Protein AF-A0A932ZJX4-F1 (afdb_monomer)

Mean predicted aligned error: 4.44 Å

Structure (mmCIF, N/CA/C/O backbone):
data_AF-A0A932ZJX4-F1
#
_entry.id   AF-A0A932ZJX4-F1
#
loop_
_atom_site.group_PDB
_atom_site.id
_atom_site.type_symbol
_atom_site.label_atom_id
_atom_site.label_alt_id
_atom_site.label_comp_id
_atom_site.label_asym_id
_atom_site.label_entity_id
_atom_site.label_seq_id
_atom_site.pdbx_PDB_ins_code
_atom_site.Cartn_x
_atom_site.Cartn_y
_atom_site.Cartn_z
_atom_site.occupancy
_atom_site.B_iso_or_equiv
_atom_site.auth_seq_id
_atom_site.auth_comp_id
_atom_site.auth_asym_id
_atom_site.auth_atom_id
_atom_site.pdbx_PDB_model_num
ATOM 1 N N . ASN A 1 1 ? -1.017 13.002 -3.032 1.00 67.38 1 ASN A N 1
ATOM 2 C CA . ASN A 1 1 ? -0.059 13.567 -2.060 1.00 67.38 1 ASN A CA 1
ATOM 3 C C . ASN A 1 1 ? -0.159 12.765 -0.762 1.00 67.38 1 ASN A C 1
ATOM 5 O O . ASN A 1 1 ? -1.260 12.612 -0.250 1.00 67.38 1 ASN A O 1
ATOM 9 N N . HIS A 1 2 ? 0.947 12.217 -0.251 1.00 80.69 2 HIS A N 1
ATOM 10 C CA . HIS A 1 2 ? 0.950 11.379 0.954 1.00 80.69 2 HIS A CA 1
ATOM 11 C C . HIS A 1 2 ? 0.691 12.164 2.259 1.00 80.69 2 HIS A C 1
ATOM 13 O O . HIS A 1 2 ? 0.379 11.579 3.298 1.00 80.69 2 HIS A O 1
ATOM 19 N N . PHE A 1 3 ? 0.741 13.499 2.221 1.00 88.12 3 PHE A N 1
ATOM 20 C CA . PHE A 1 3 ? 0.397 14.342 3.369 1.00 88.12 3 PHE A CA 1
ATOM 21 C C . PHE A 1 3 ? -1.111 14.412 3.655 1.00 88.12 3 PHE A C 1
ATOM 23 O O . PHE A 1 3 ? -1.486 14.701 4.786 1.00 88.12 3 PHE A O 1
ATOM 30 N N . SER A 1 4 ? -1.980 14.100 2.687 1.00 91.62 4 SER A N 1
ATOM 31 C CA . SER A 1 4 ? -3.429 14.357 2.773 1.00 91.62 4 SER A CA 1
ATOM 32 C C . SER A 1 4 ? -4.289 13.113 3.033 1.00 91.62 4 SER A C 1
ATOM 34 O O . SER A 1 4 ? -5.476 13.115 2.711 1.00 91.62 4 SER A O 1
ATOM 36 N N . VAL A 1 5 ? -3.712 12.029 3.561 1.00 94.56 5 VAL A N 1
ATOM 37 C CA . VAL A 1 5 ? -4.400 10.731 3.706 1.00 94.56 5 VAL A CA 1
ATOM 38 C C . VAL A 1 5 ? -5.622 10.826 4.630 1.00 94.56 5 VAL A C 1
ATOM 40 O O . VAL A 1 5 ? -6.709 10.397 4.251 1.00 94.56 5 VAL A O 1
ATOM 43 N N . GLU A 1 6 ? -5.485 11.443 5.802 1.00 96.19 6 GLU A N 1
ATOM 44 C CA . GLU A 1 6 ? -6.565 11.648 6.774 1.00 96.19 6 GLU A CA 1
ATOM 45 C C . GLU A 1 6 ? -7.614 12.621 6.242 1.00 96.19 6 GLU A C 1
ATOM 47 O O . GLU A 1 6 ? -8.805 12.380 6.422 1.00 96.19 6 GLU A O 1
ATOM 52 N N . THR A 1 7 ? -7.191 13.691 5.558 1.00 96.44 7 THR A N 1
ATOM 53 C CA . THR A 1 7 ? -8.110 14.646 4.921 1.00 96.44 7 THR A CA 1
ATOM 54 C C . THR A 1 7 ? -8.975 13.937 3.887 1.00 96.44 7 THR A C 1
ATOM 56 O O . THR A 1 7 ? -10.197 13.997 3.981 1.00 96.44 7 THR A O 1
ATOM 59 N N . CYS A 1 8 ? -8.352 13.186 2.972 1.00 95.12 8 CYS A N 1
ATOM 60 C CA . CYS A 1 8 ? -9.048 12.383 1.968 1.00 95.12 8 CYS A CA 1
ATOM 61 C C . CYS A 1 8 ? -10.015 11.393 2.634 1.00 95.12 8 CYS A C 1
ATOM 63 O O . CYS A 1 8 ? -11.194 11.338 2.292 1.00 95.12 8 CYS A O 1
ATOM 65 N N . PHE A 1 9 ? -9.555 10.662 3.650 1.00 96.25 9 PHE A N 1
ATOM 66 C CA . PHE A 1 9 ? -10.407 9.737 4.387 1.00 96.25 9 PHE A CA 1
ATOM 67 C C . PHE A 1 9 ? -11.626 10.431 5.020 1.00 96.25 9 PHE A C 1
ATOM 69 O O . PHE A 1 9 ? -12.752 9.952 4.883 1.00 96.25 9 PHE A O 1
ATOM 76 N N . HIS A 1 10 ? -11.427 11.551 5.719 1.00 96.31 10 HIS A N 1
ATOM 77 C CA . HIS A 1 10 ? -12.505 12.257 6.409 1.00 96.31 10 HIS A CA 1
ATOM 78 C C . HIS A 1 10 ? -13.492 12.936 5.461 1.00 96.31 10 HIS A C 1
ATOM 80 O O . HIS A 1 10 ? -14.689 12.939 5.747 1.00 96.31 10 HIS A O 1
ATOM 86 N N . GLU A 1 11 ? -13.012 13.449 4.334 1.00 95.94 11 GLU A N 1
ATOM 87 C CA . GLU A 1 11 ? -13.855 14.000 3.281 1.00 95.94 11 GLU A CA 1
ATOM 88 C C . GLU A 1 11 ? -14.728 12.899 2.669 1.00 95.94 11 GLU A C 1
ATOM 90 O O . GLU A 1 11 ? -15.957 12.948 2.759 1.00 95.94 11 GLU A O 1
ATOM 95 N N . TRP A 1 12 ? -14.115 11.832 2.153 1.00 95.88 12 TRP A N 1
ATOM 96 C CA . TRP A 1 12 ? -14.849 10.781 1.450 1.00 95.88 12 TRP A CA 1
ATOM 97 C C . TRP A 1 12 ? -15.739 9.942 2.371 1.00 95.88 12 TRP A C 1
ATOM 99 O O . TRP A 1 12 ? -16.822 9.541 1.949 1.00 95.88 12 TRP A O 1
ATOM 109 N N . ARG A 1 13 ? -15.370 9.714 3.644 1.00 95.31 13 ARG A N 1
ATOM 110 C CA . ARG A 1 13 ? -16.241 8.967 4.578 1.00 95.31 13 ARG A CA 1
ATOM 111 C C . ARG A 1 13 ? -17.547 9.705 4.881 1.00 95.31 13 ARG A C 1
ATOM 113 O O . ARG A 1 13 ? -18.483 9.083 5.373 1.00 95.31 13 ARG A O 1
ATOM 120 N N . SER A 1 14 ? -17.574 11.030 4.703 1.00 95.06 14 SER A N 1
ATOM 121 C CA . SER A 1 14 ? -18.770 11.844 4.949 1.00 95.06 14 SER A CA 1
ATOM 122 C C . SER A 1 14 ? -19.809 11.689 3.835 1.00 95.06 14 SER A C 1
ATOM 124 O O . SER A 1 14 ? -20.985 11.988 4.037 1.00 95.06 14 SER A O 1
ATOM 126 N N . HIS A 1 15 ? -19.394 11.164 2.679 1.00 96.56 15 HIS A N 1
ATOM 127 C CA . HIS A 1 15 ? -20.265 10.954 1.539 1.00 96.56 15 HIS A CA 1
ATOM 128 C C . HIS A 1 15 ? -21.137 9.694 1.738 1.00 96.56 15 HIS A C 1
ATOM 130 O O . HIS A 1 15 ? -20.602 8.603 1.957 1.00 96.56 15 HIS A O 1
ATOM 136 N N . PRO A 1 16 ? -22.476 9.772 1.587 1.00 95.19 16 PRO A N 1
ATOM 137 C CA . PRO A 1 16 ? -23.405 8.689 1.965 1.00 95.19 16 PRO A CA 1
ATOM 138 C C . PRO A 1 16 ? -23.203 7.369 1.193 1.00 95.19 16 PRO A C 1
ATOM 140 O O . PRO A 1 16 ? -23.575 6.280 1.657 1.00 95.19 16 PRO A O 1
ATOM 143 N N . ASN A 1 17 ? -22.587 7.458 0.012 1.00 96.25 17 ASN A N 1
ATOM 144 C CA . ASN A 1 17 ? -22.356 6.324 -0.884 1.00 96.25 17 ASN A CA 1
ATOM 145 C C . ASN A 1 17 ? -20.997 5.634 -0.690 1.00 96.25 17 ASN A C 1
ATOM 147 O O . ASN A 1 17 ? -20.787 4.563 -1.253 1.00 96.25 17 ASN A O 1
ATOM 151 N N . VAL A 1 18 ? -20.091 6.188 0.121 1.00 95.69 18 VAL A N 1
ATOM 152 C CA . VAL A 1 18 ? -18.799 5.549 0.407 1.00 95.69 18 VAL A CA 1
ATOM 153 C C . VAL A 1 18 ? -18.974 4.567 1.561 1.00 95.69 18 VAL A C 1
ATOM 155 O O . VAL A 1 18 ? -19.328 4.951 2.673 1.00 95.69 18 VAL A O 1
ATOM 158 N N . LYS A 1 19 ? -18.762 3.274 1.292 1.00 94.25 19 LYS A N 1
ATOM 159 C CA . LYS A 1 19 ? -18.931 2.207 2.296 1.00 94.25 19 LYS A CA 1
ATOM 160 C C . LYS A 1 19 ? -17.611 1.786 2.922 1.00 94.25 19 LYS A C 1
ATOM 162 O O . LYS A 1 19 ? -17.530 1.635 4.137 1.00 94.25 19 LYS A O 1
ATOM 167 N N . THR A 1 20 ? -16.591 1.600 2.095 1.00 95.62 20 THR A N 1
ATOM 168 C CA . THR A 1 20 ? -15.267 1.155 2.518 1.00 95.62 20 THR A CA 1
ATOM 169 C C . THR A 1 20 ? -14.185 1.766 1.636 1.00 95.62 20 THR A C 1
ATOM 171 O O . THR A 1 20 ? -14.438 2.196 0.513 1.00 95.62 20 THR A O 1
ATOM 174 N N . PHE A 1 21 ? -12.967 1.776 2.161 1.00 95.00 21 PHE A N 1
ATOM 175 C CA . PHE A 1 21 ? -11.747 2.203 1.508 1.00 95.00 21 PHE A CA 1
ATOM 176 C C . PHE A 1 21 ? -10.841 0.993 1.300 1.00 95.00 21 PHE A C 1
ATOM 178 O O . PHE A 1 21 ? -10.672 0.150 2.189 1.00 95.00 21 PHE A O 1
ATOM 185 N N . CYS A 1 22 ? -10.236 0.935 0.123 1.00 92.94 22 CYS A N 1
ATOM 186 C CA . CYS A 1 22 ? -9.072 0.114 -0.159 1.00 92.94 22 CYS A CA 1
ATOM 187 C C . CYS A 1 22 ? -7.921 1.067 -0.479 1.00 92.94 22 CYS A C 1
ATOM 189 O O . CYS A 1 22 ? -8.154 2.125 -1.065 1.00 92.94 22 CYS A O 1
ATOM 191 N N . VAL A 1 23 ? -6.711 0.731 -0.041 1.00 93.19 23 VAL A N 1
ATOM 192 C CA . VAL A 1 23 ? -5.551 1.611 -0.181 1.00 93.19 23 VAL A CA 1
ATOM 193 C C . VAL A 1 23 ? -4.424 0.839 -0.836 1.00 93.19 23 VAL A C 1
ATOM 195 O O . VAL A 1 23 ? -4.073 -0.249 -0.384 1.00 93.19 23 VAL A O 1
ATOM 198 N N . ASP A 1 24 ? -3.864 1.453 -1.868 1.00 94.62 24 ASP A N 1
ATOM 199 C CA . ASP A 1 24 ? -2.689 1.012 -2.601 1.00 94.62 24 ASP A CA 1
ATOM 200 C C . ASP A 1 24 ? -1.649 2.133 -2.589 1.00 94.62 24 ASP A C 1
ATOM 202 O O . ASP A 1 24 ? -1.990 3.319 -2.550 1.00 94.62 24 ASP A O 1
ATOM 206 N N . PHE A 1 25 ? -0.378 1.757 -2.671 1.00 95.75 25 PHE A N 1
ATOM 207 C CA . PHE A 1 25 ? 0.695 2.681 -3.015 1.00 95.75 25 PHE A CA 1
ATOM 208 C C . PHE A 1 25 ? 1.058 2.527 -4.486 1.00 95.75 25 PHE A C 1
ATOM 210 O O . PHE A 1 25 ? 0.894 1.460 -5.089 1.00 95.75 25 PHE A O 1
ATOM 217 N N . TYR A 1 26 ? 1.609 3.592 -5.057 1.00 95.31 26 TYR A N 1
ATOM 218 C CA . TYR A 1 26 ? 2.194 3.517 -6.383 1.00 95.31 26 TYR A CA 1
ATOM 219 C C . TYR A 1 26 ? 3.313 2.466 -6.406 1.00 95.31 26 TYR A C 1
ATOM 221 O O . TYR A 1 26 ? 4.131 2.392 -5.489 1.00 95.31 26 TYR A O 1
ATOM 229 N N . THR A 1 27 ? 3.316 1.619 -7.436 1.00 95.88 27 THR A N 1
ATOM 230 C CA . THR A 1 27 ? 4.389 0.645 -7.663 1.00 95.88 27 THR A CA 1
ATOM 231 C C . THR A 1 27 ? 5.263 1.165 -8.795 1.00 95.88 27 THR A C 1
ATOM 233 O O . THR A 1 27 ? 4.740 1.313 -9.901 1.00 95.88 27 THR A O 1
ATOM 236 N N . PRO A 1 28 ? 6.565 1.390 -8.563 1.00 95.38 28 PRO A N 1
ATOM 237 C CA . PRO A 1 28 ? 7.466 1.858 -9.606 1.00 95.38 28 PRO A CA 1
ATOM 238 C C . PRO A 1 28 ? 7.493 0.887 -10.785 1.00 95.38 28 PRO A C 1
ATOM 240 O O . PRO A 1 28 ? 7.563 -0.334 -10.598 1.00 95.38 28 PRO A O 1
ATOM 243 N N . ILE A 1 29 ? 7.463 1.431 -11.999 1.00 94.38 29 ILE A N 1
ATOM 244 C CA . ILE A 1 29 ? 7.619 0.670 -13.238 1.00 94.38 29 ILE A CA 1
ATOM 245 C C . ILE A 1 29 ? 8.967 1.056 -13.848 1.00 94.38 29 ILE A C 1
ATOM 247 O O . ILE A 1 29 ? 9.182 2.227 -14.127 1.00 94.38 29 ILE A O 1
ATOM 251 N N . GLU A 1 30 ? 9.864 0.091 -14.082 1.00 90.75 30 GLU A N 1
ATOM 252 C CA . GLU A 1 30 ? 11.258 0.319 -14.526 1.00 90.75 30 GLU A CA 1
ATOM 253 C C . GLU A 1 30 ? 11.402 1.271 -15.724 1.00 90.75 30 GLU A C 1
ATOM 255 O O . GLU A 1 30 ? 12.415 1.946 -15.867 1.00 90.75 30 GLU A O 1
ATOM 260 N N . THR A 1 31 ? 10.414 1.289 -16.616 1.00 89.50 31 THR A N 1
ATOM 261 C CA . THR A 1 31 ? 10.433 2.072 -17.857 1.00 89.50 31 THR A CA 1
ATOM 262 C C . THR A 1 31 ? 9.832 3.468 -17.712 1.00 89.50 31 THR A C 1
ATOM 264 O O . THR A 1 31 ? 9.812 4.211 -18.689 1.00 89.50 31 THR A O 1
ATOM 267 N N . LEU A 1 32 ? 9.288 3.808 -16.543 1.00 91.25 32 LEU A N 1
ATOM 268 C CA . LEU A 1 32 ? 8.673 5.100 -16.266 1.00 91.25 32 LEU A CA 1
ATOM 269 C C . LEU A 1 32 ? 9.568 5.896 -15.316 1.00 91.25 32 LEU A C 1
ATOM 271 O O . LEU A 1 32 ? 10.093 5.368 -14.338 1.00 91.25 32 LEU A O 1
ATOM 275 N N . SER A 1 33 ? 9.736 7.178 -15.624 1.00 87.31 33 SER A N 1
ATOM 276 C CA . SER A 1 33 ? 10.354 8.146 -14.726 1.00 87.31 33 SER A CA 1
ATOM 277 C C . SER A 1 33 ? 9.252 9.071 -14.227 1.00 87.31 33 SER A C 1
ATOM 279 O O . SER A 1 33 ? 8.670 9.819 -15.011 1.00 87.31 33 SER A O 1
ATOM 281 N N . ASP A 1 34 ? 8.933 8.960 -12.941 1.00 85.62 34 ASP A N 1
ATOM 282 C CA . ASP A 1 34 ? 7.913 9.749 -12.256 1.00 85.62 34 ASP A CA 1
ATOM 283 C C . ASP A 1 34 ? 8.339 10.042 -10.809 1.00 85.62 34 ASP A C 1
ATOM 285 O O . ASP A 1 34 ? 9.243 9.404 -10.265 1.00 85.62 34 ASP A O 1
ATOM 289 N N . ASP A 1 35 ? 7.685 11.025 -10.196 1.00 88.50 35 ASP A N 1
ATOM 290 C CA . ASP A 1 35 ? 7.879 11.462 -8.811 1.00 88.50 35 ASP A CA 1
ATOM 291 C C . ASP A 1 35 ? 6.764 10.952 -7.874 1.00 88.50 35 ASP A C 1
ATOM 293 O O . ASP A 1 35 ? 6.583 11.452 -6.763 1.00 88.50 35 ASP A O 1
ATOM 297 N N . LEU A 1 36 ? 6.008 9.934 -8.305 1.00 90.50 36 LEU A N 1
ATOM 298 C CA . LEU A 1 36 ? 4.874 9.380 -7.554 1.00 90.50 36 LEU A CA 1
ATOM 299 C C . LEU A 1 36 ? 5.304 8.314 -6.542 1.00 90.50 36 LEU A C 1
ATOM 301 O O . LEU A 1 36 ? 4.534 7.927 -5.657 1.00 90.50 36 LEU A O 1
ATOM 305 N N . THR A 1 37 ? 6.526 7.810 -6.697 1.00 91.12 37 THR A N 1
ATOM 306 C CA . THR A 1 37 ? 7.098 6.770 -5.849 1.00 91.12 37 THR A CA 1
ATOM 307 C C . THR A 1 37 ? 7.526 7.346 -4.506 1.00 91.12 37 THR A C 1
ATOM 309 O O . THR A 1 37 ? 8.471 8.124 -4.433 1.00 91.12 37 THR A O 1
ATOM 312 N N . LEU A 1 38 ? 6.880 6.890 -3.435 1.00 94.31 38 LEU A N 1
ATOM 313 C CA . LEU A 1 38 ? 7.334 7.165 -2.074 1.00 94.31 38 LEU A CA 1
ATOM 314 C C . LEU A 1 38 ? 8.614 6.389 -1.754 1.00 94.31 38 LEU A C 1
ATOM 316 O O . LEU A 1 38 ? 8.807 5.259 -2.225 1.00 94.31 38 LEU A O 1
ATOM 320 N N . THR A 1 39 ? 9.448 6.954 -0.884 1.00 94.88 39 THR A N 1
ATOM 321 C CA . THR A 1 39 ? 10.486 6.175 -0.200 1.00 94.88 39 THR A CA 1
ATOM 322 C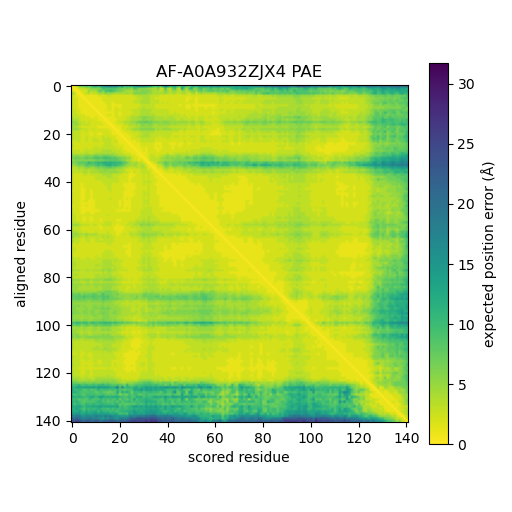 C . THR A 1 39 ? 9.847 5.119 0.708 1.00 94.88 39 THR A C 1
ATOM 324 O O . THR A 1 39 ? 8.648 5.161 1.014 1.00 94.88 39 THR A O 1
ATOM 327 N N . MET A 1 40 ? 10.633 4.133 1.146 1.00 95.25 40 MET A N 1
ATOM 328 C CA . MET A 1 40 ? 10.110 3.113 2.061 1.00 95.25 40 MET A CA 1
ATOM 329 C C . MET A 1 40 ? 9.730 3.723 3.410 1.00 95.25 40 MET A C 1
ATOM 331 O O . MET A 1 40 ? 8.712 3.350 3.985 1.00 95.25 40 MET A O 1
ATOM 335 N N . GLU A 1 41 ? 10.503 4.702 3.866 1.00 96.81 41 GLU A N 1
ATOM 336 C CA . GLU A 1 41 ? 10.285 5.441 5.103 1.00 96.81 41 GLU A CA 1
ATOM 337 C C . GLU A 1 41 ? 8.997 6.274 5.031 1.00 96.81 41 GLU A C 1
ATOM 339 O O . GLU A 1 41 ? 8.186 6.252 5.957 1.00 96.81 41 GLU A O 1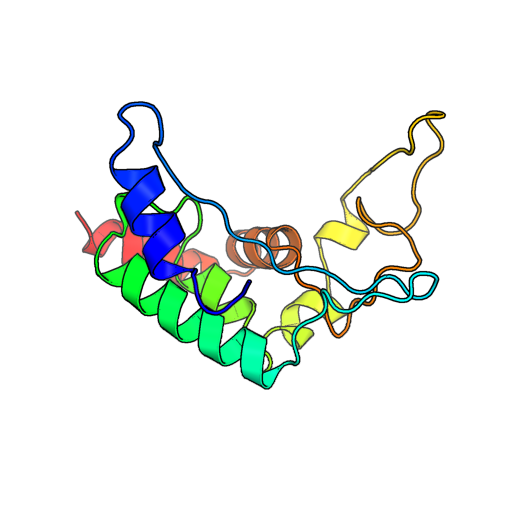
ATOM 344 N N . GLU A 1 42 ? 8.761 6.961 3.909 1.00 97.06 42 GLU A N 1
ATOM 345 C CA . GLU A 1 42 ? 7.516 7.700 3.666 1.00 97.06 42 GLU A CA 1
ATOM 346 C C . GLU A 1 42 ? 6.309 6.761 3.609 1.00 97.06 42 GLU A C 1
ATOM 348 O O . GLU A 1 42 ? 5.263 7.044 4.202 1.00 97.06 42 GLU A O 1
ATOM 353 N N . ARG A 1 43 ? 6.449 5.618 2.927 1.00 96.75 43 ARG A N 1
ATOM 354 C CA . ARG A 1 43 ? 5.398 4.599 2.856 1.00 96.75 43 ARG A CA 1
ATOM 355 C C . ARG A 1 43 ? 5.054 4.056 4.242 1.00 96.75 43 ARG A C 1
ATOM 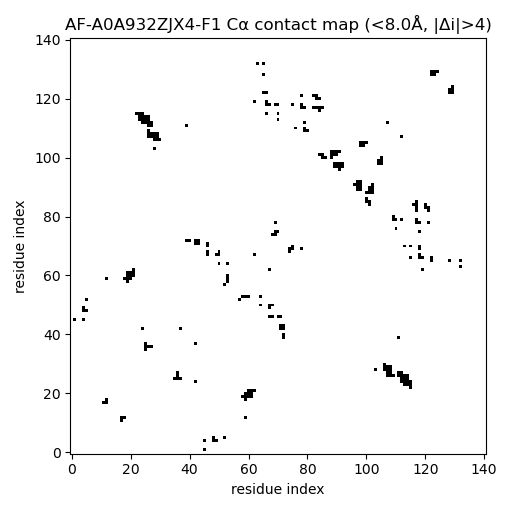357 O O . ARG A 1 43 ? 3.872 3.952 4.567 1.00 96.75 43 ARG A O 1
ATOM 364 N N . ASP A 1 44 ? 6.057 3.743 5.056 1.00 97.94 44 ASP A N 1
ATOM 365 C CA . ASP A 1 44 ? 5.858 3.255 6.421 1.00 97.94 44 ASP A CA 1
ATOM 366 C C . ASP A 1 44 ? 5.193 4.324 7.302 1.00 97.94 44 ASP A C 1
ATOM 368 O O . ASP A 1 44 ? 4.230 4.027 8.009 1.00 97.94 44 ASP A O 1
ATOM 372 N N . ALA A 1 45 ? 5.596 5.594 7.184 1.00 97.69 45 ALA A N 1
ATOM 373 C CA . ALA A 1 45 ? 4.942 6.697 7.890 1.00 97.69 45 ALA A CA 1
ATOM 374 C C . ALA A 1 45 ? 3.454 6.847 7.508 1.00 97.69 45 ALA A C 1
ATOM 376 O O . ALA A 1 45 ? 2.606 7.123 8.364 1.00 97.69 45 ALA A O 1
ATOM 377 N N . VAL A 1 46 ? 3.107 6.636 6.233 1.00 97.62 46 VAL A N 1
ATOM 378 C CA . VAL A 1 46 ? 1.707 6.601 5.784 1.00 97.62 46 VAL A CA 1
ATOM 379 C C . VAL A 1 46 ? 0.976 5.377 6.332 1.00 97.62 46 VAL A C 1
ATOM 381 O O . VAL A 1 46 ? -0.165 5.508 6.777 1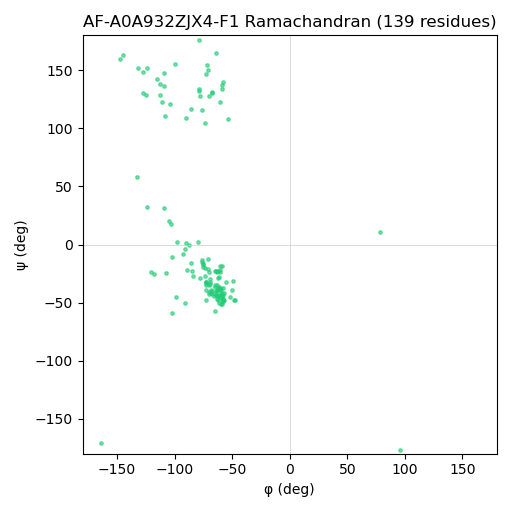.00 97.62 46 VAL A O 1
ATOM 384 N N . LEU A 1 47 ? 1.608 4.201 6.336 1.00 97.56 47 LEU A N 1
ATOM 385 C CA . LEU A 1 47 ? 1.021 2.983 6.899 1.00 97.56 47 LEU A CA 1
ATOM 386 C C . LEU A 1 47 ? 0.668 3.153 8.377 1.00 97.56 47 LEU A C 1
ATOM 388 O O . LEU A 1 47 ? -0.433 2.775 8.771 1.00 97.56 47 LEU A O 1
ATOM 392 N N . GLU A 1 48 ? 1.522 3.795 9.172 1.00 97.88 48 GLU A N 1
ATOM 393 C CA . GLU A 1 48 ? 1.224 4.081 10.580 1.00 97.88 48 GLU A CA 1
ATOM 394 C C . GLU A 1 48 ? -0.010 4.980 10.750 1.00 97.88 48 GLU A C 1
ATOM 396 O O . GLU A 1 48 ? -0.848 4.759 11.630 1.00 97.88 48 GLU A O 1
ATOM 401 N N . ARG A 1 49 ? -0.183 5.973 9.872 1.00 97.75 49 ARG A N 1
ATOM 402 C CA . ARG A 1 49 ? -1.380 6.834 9.857 1.00 97.75 49 ARG A CA 1
ATOM 403 C C . ARG A 1 49 ? -2.628 6.049 9.443 1.00 97.75 49 ARG A C 1
ATOM 405 O O . ARG A 1 49 ? -3.670 6.160 10.090 1.00 97.75 49 ARG A O 1
ATOM 412 N N . LEU A 1 50 ? -2.520 5.193 8.425 1.00 97.19 50 LEU A N 1
ATOM 413 C CA . LEU A 1 50 ? -3.603 4.310 7.978 1.00 97.19 50 LEU A CA 1
ATOM 414 C C . LEU A 1 50 ? -4.008 3.293 9.052 1.00 97.19 50 LEU A C 1
ATOM 416 O O . LEU A 1 50 ? -5.198 3.041 9.227 1.00 97.19 50 LEU A O 1
ATOM 420 N N . LEU A 1 51 ? -3.048 2.736 9.794 1.00 97.25 51 LEU A N 1
ATOM 421 C CA . LEU A 1 51 ? -3.306 1.824 10.909 1.00 97.25 51 LEU A CA 1
ATOM 422 C C . LEU A 1 51 ? -4.087 2.528 12.026 1.00 97.25 51 LEU A C 1
ATOM 424 O O . LEU A 1 51 ? -5.091 1.989 12.489 1.00 97.25 51 LEU A O 1
ATOM 428 N N . LYS A 1 52 ? -3.713 3.764 12.383 1.00 97.50 52 LYS A N 1
ATOM 429 C CA . LYS A 1 52 ? -4.477 4.582 13.345 1.00 97.50 52 LYS A CA 1
ATOM 430 C C . LYS A 1 52 ? -5.908 4.848 12.867 1.00 97.50 52 LYS A C 1
ATOM 432 O O . LYS A 1 52 ? -6.851 4.713 13.646 1.00 97.50 52 LYS A O 1
ATOM 437 N N . LEU A 1 53 ? -6.095 5.176 11.584 1.00 97.06 53 LEU A N 1
ATOM 438 C CA . LEU A 1 53 ? -7.432 5.339 11.001 1.00 97.06 53 LEU A CA 1
ATOM 439 C C . LEU A 1 53 ? -8.230 4.028 11.011 1.00 97.06 53 LEU A C 1
ATOM 441 O O . LEU A 1 53 ? -9.423 4.047 11.308 1.00 97.06 53 LEU A O 1
ATOM 445 N N . LYS A 1 54 ? -7.591 2.891 10.717 1.00 95.81 54 LYS A N 1
ATOM 446 C CA . LYS A 1 54 ? -8.219 1.564 10.764 1.00 95.81 54 LYS A CA 1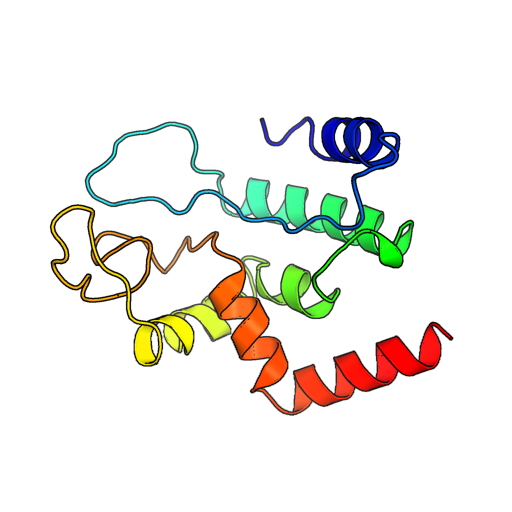
ATOM 447 C C . LYS A 1 54 ? -8.686 1.211 12.172 1.00 95.81 54 LYS A C 1
ATOM 449 O O . LYS A 1 54 ? -9.750 0.609 12.302 1.00 95.81 54 LYS A O 1
ATOM 454 N N . ASP A 1 55 ? -7.919 1.567 13.195 1.00 95.12 55 ASP A N 1
ATOM 455 C CA . ASP A 1 55 ? -8.282 1.311 14.590 1.00 95.12 55 ASP A CA 1
ATOM 456 C C . ASP A 1 55 ? -9.455 2.188 15.035 1.00 95.12 55 ASP A C 1
ATOM 458 O O . ASP A 1 55 ? -10.393 1.693 15.657 1.00 95.12 55 ASP A O 1
ATOM 462 N N . ALA A 1 56 ? -9.451 3.469 14.656 1.00 95.94 56 ALA A N 1
ATOM 463 C CA . ALA A 1 56 ? -10.531 4.399 14.983 1.00 95.94 56 ALA A CA 1
ATOM 464 C C . ALA A 1 56 ? -11.822 4.134 14.180 1.00 95.94 56 ALA A C 1
ATOM 466 O O . ALA A 1 56 ? -12.928 4.338 14.681 1.00 95.94 56 ALA A O 1
ATOM 467 N N . TYR A 1 57 ? -11.698 3.669 12.932 1.00 95.31 57 TYR A N 1
ATOM 468 C CA . TYR A 1 57 ? -12.810 3.513 11.989 1.00 95.31 57 TYR A CA 1
ATOM 469 C C . TYR A 1 57 ? -12.803 2.141 11.292 1.00 95.31 57 TYR A C 1
ATOM 471 O O . TYR A 1 57 ? -12.797 2.055 10.059 1.00 95.31 57 TYR A O 1
ATOM 479 N N . PRO A 1 58 ? -12.862 1.026 12.041 1.00 93.06 58 PRO A N 1
ATOM 480 C CA . PRO A 1 58 ? -12.557 -0.299 11.509 1.00 93.06 58 PRO A CA 1
ATOM 481 C C . PRO A 1 58 ? -13.486 -0.768 10.394 1.00 93.06 58 PRO A C 1
ATOM 483 O O . PRO A 1 58 ? -13.030 -1.527 9.539 1.00 93.06 58 PRO A O 1
ATOM 486 N N . ARG A 1 59 ? -14.746 -0.317 10.383 1.00 91.75 59 ARG A N 1
ATOM 487 C CA . ARG A 1 59 ? -15.751 -0.683 9.370 1.00 91.75 59 ARG A CA 1
ATOM 488 C C . ARG A 1 59 ? -15.558 0.014 8.024 1.00 91.75 59 ARG A C 1
ATOM 490 O O . ARG A 1 59 ? -16.125 -0.444 7.042 1.00 91.75 59 ARG A O 1
ATOM 497 N N . TYR A 1 60 ? -14.773 1.090 7.975 1.00 95.38 60 TYR A N 1
ATOM 498 C CA . TYR A 1 60 ? -14.538 1.843 6.745 1.00 95.38 60 TYR A CA 1
ATOM 499 C C . TYR A 1 60 ? -13.369 1.300 5.925 1.00 95.38 60 TYR A C 1
ATOM 501 O O . TYR A 1 60 ? -13.106 1.824 4.859 1.00 95.38 60 TYR A O 1
ATOM 509 N N . PHE A 1 61 ? -12.672 0.252 6.348 1.00 95.31 61 PHE A N 1
ATOM 510 C CA . PHE A 1 61 ? -11.579 -0.327 5.565 1.00 95.31 61 PHE A CA 1
ATOM 511 C C . PHE A 1 61 ? -11.969 -1.716 5.077 1.00 95.31 61 PHE A C 1
ATOM 513 O O . PHE A 1 61 ? -12.377 -2.563 5.869 1.00 95.31 61 PHE A O 1
ATOM 520 N N . ALA A 1 62 ? -11.816 -1.951 3.774 1.00 93.62 62 ALA A N 1
ATOM 521 C CA . ALA A 1 62 ? -12.128 -3.232 3.143 1.00 93.62 62 ALA A CA 1
ATOM 522 C C . ALA A 1 62 ? -11.131 -4.342 3.522 1.00 93.62 62 ALA A C 1
ATOM 524 O O . ALA A 1 62 ? -11.442 -5.526 3.405 1.00 93.62 62 ALA A O 1
ATOM 525 N N . ILE A 1 63 ? -9.933 -3.959 3.969 1.00 92.44 63 ILE A N 1
ATOM 526 C CA . ILE A 1 63 ? -8.844 -4.868 4.320 1.00 92.44 63 ILE A CA 1
ATOM 527 C C . ILE A 1 63 ? -8.617 -4.912 5.831 1.00 92.44 63 ILE A C 1
ATOM 529 O O . ILE A 1 63 ? -8.801 -3.927 6.552 1.00 92.44 63 ILE A O 1
ATOM 533 N N . ASP A 1 64 ? -8.193 -6.079 6.310 1.00 91.44 64 ASP A N 1
ATOM 534 C CA . ASP A 1 64 ? -7.858 -6.288 7.713 1.00 91.44 64 ASP A CA 1
ATOM 535 C C . ASP A 1 64 ? -6.550 -5.572 8.087 1.00 91.44 64 ASP A C 1
ATOM 537 O O . ASP A 1 64 ? -5.663 -5.375 7.253 1.00 91.44 64 ASP A O 1
ATOM 541 N N . ARG A 1 65 ? -6.398 -5.239 9.377 1.00 93.94 65 ARG A N 1
ATOM 542 C CA . ARG A 1 65 ? -5.184 -4.606 9.928 1.00 93.94 65 ARG A CA 1
ATOM 543 C C . ARG A 1 65 ? -3.913 -5.358 9.524 1.00 93.94 65 ARG A C 1
ATOM 545 O O . ARG A 1 65 ? -2.911 -4.747 9.169 1.00 93.94 65 ARG A O 1
ATOM 552 N N . SER A 1 66 ? -3.980 -6.690 9.516 1.00 94.44 66 SER A N 1
ATOM 553 C CA . SER A 1 66 ? -2.864 -7.549 9.125 1.00 94.44 66 SER A CA 1
ATOM 554 C C . SER A 1 66 ? -2.317 -7.246 7.735 1.00 94.44 66 SER A C 1
ATOM 556 O O . SER A 1 66 ? -1.146 -7.490 7.489 1.00 94.44 66 SER A O 1
ATOM 558 N N . VAL A 1 67 ? -3.175 -6.809 6.811 1.00 96.38 67 VAL A N 1
ATOM 559 C CA . VAL A 1 67 ? -2.799 -6.562 5.419 1.00 96.38 67 VAL A CA 1
ATOM 560 C C . VAL A 1 67 ? -1.943 -5.305 5.345 1.00 96.38 67 VAL A C 1
ATOM 562 O O . VAL A 1 67 ? -0.855 -5.362 4.787 1.00 96.38 67 VAL A O 1
ATOM 565 N N . LEU A 1 68 ? -2.378 -4.222 5.999 1.00 96.56 68 LEU A N 1
ATOM 566 C CA . LEU A 1 68 ? -1.595 -2.988 6.129 1.00 96.56 68 LEU A CA 1
ATOM 567 C C . LEU A 1 68 ? -0.244 -3.256 6.808 1.00 96.56 68 LEU A C 1
ATOM 569 O O . LEU A 1 68 ? 0.796 -2.818 6.334 1.00 96.56 68 LEU A O 1
ATOM 573 N N . GLU A 1 69 ? -0.240 -4.060 7.871 1.00 96.75 69 GLU A N 1
ATOM 574 C CA . GLU A 1 69 ? 0.993 -4.466 8.548 1.00 96.75 69 GLU A CA 1
ATOM 575 C C . GLU A 1 69 ? 1.953 -5.260 7.651 1.00 96.75 69 GLU A C 1
ATOM 577 O O . GLU A 1 69 ? 3.166 -5.134 7.791 1.00 96.75 69 GLU A O 1
ATOM 582 N N . LEU A 1 70 ? 1.438 -6.109 6.757 1.00 97.00 70 LEU A N 1
ATOM 583 C CA . LEU A 1 70 ? 2.268 -6.868 5.818 1.00 97.00 70 LEU A CA 1
ATOM 584 C C . LEU A 1 70 ? 2.891 -5.967 4.742 1.00 97.00 70 LEU A C 1
ATOM 586 O O . LEU A 1 70 ? 3.928 -6.331 4.196 1.00 97.00 70 LEU A O 1
ATOM 590 N N . MET A 1 71 ? 2.296 -4.806 4.456 1.00 97.12 71 MET A N 1
ATOM 591 C CA . MET A 1 71 ? 2.824 -3.830 3.496 1.00 97.12 71 MET A CA 1
ATOM 592 C C . MET A 1 71 ? 4.005 -3.016 4.046 1.00 97.12 71 MET A C 1
ATOM 594 O O . MET A 1 71 ? 4.728 -2.401 3.263 1.00 97.12 71 MET A O 1
ATOM 598 N N . HIS A 1 72 ? 4.228 -3.029 5.364 1.00 97.56 72 HIS A N 1
ATOM 599 C CA . HIS A 1 72 ? 5.351 -2.341 6.005 1.00 97.56 72 HIS A CA 1
ATOM 600 C C . HIS A 1 72 ? 6.690 -2.840 5.439 1.00 97.56 72 HIS A C 1
ATOM 602 O O . HIS A 1 72 ? 6.860 -4.043 5.214 1.00 97.56 72 HIS A O 1
ATOM 608 N N . SER A 1 73 ? 7.659 -1.945 5.218 1.00 96.88 73 SER A N 1
ATOM 609 C CA . SER A 1 73 ? 8.950 -2.256 4.574 1.00 96.88 73 SER A CA 1
ATOM 610 C C . SER A 1 73 ? 9.638 -3.493 5.172 1.00 96.88 73 SER A C 1
ATOM 612 O O . SER A 1 73 ? 9.956 -4.429 4.437 1.00 96.88 73 SER A O 1
ATOM 614 N N . SER A 1 74 ? 9.724 -3.561 6.505 1.00 96.75 74 SER A N 1
ATOM 615 C CA . SER A 1 74 ? 10.298 -4.673 7.282 1.00 96.75 74 SER A CA 1
ATOM 616 C C . SER A 1 74 ? 9.644 -6.047 7.072 1.00 96.75 74 SER A C 1
ATOM 618 O O . SER A 1 74 ? 10.251 -7.065 7.399 1.00 96.75 74 SER A O 1
ATOM 620 N N . ARG A 1 75 ? 8.418 -6.107 6.540 1.0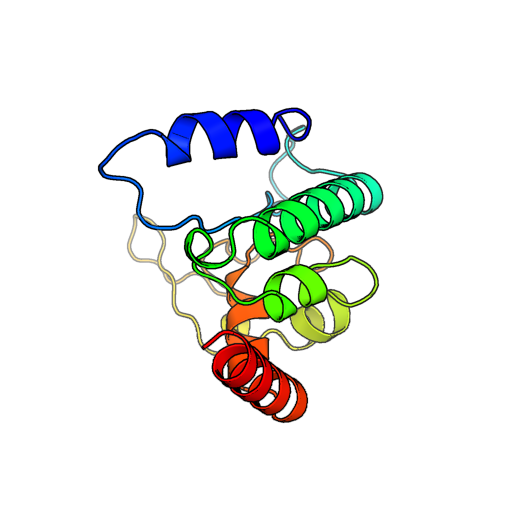0 96.06 75 ARG A N 1
ATOM 621 C CA . ARG A 1 75 ? 7.653 -7.354 6.340 1.00 96.06 75 ARG A CA 1
ATOM 622 C C . ARG A 1 75 ? 7.342 -7.630 4.875 1.00 96.06 75 ARG A C 1
ATOM 624 O O . ARG A 1 75 ? 7.178 -8.787 4.495 1.00 96.06 75 ARG A O 1
ATOM 631 N N . SER A 1 76 ? 7.293 -6.585 4.054 1.00 96.69 76 SER A N 1
ATOM 632 C CA . SER A 1 76 ? 6.753 -6.652 2.698 1.00 96.69 76 SER A CA 1
ATOM 633 C C . SER A 1 76 ? 7.456 -7.667 1.799 1.00 96.69 76 SER A C 1
ATOM 635 O O . SER A 1 76 ? 6.791 -8.396 1.061 1.00 96.69 76 SER A O 1
ATOM 637 N N . ARG A 1 77 ? 8.779 -7.808 1.937 1.00 95.75 77 ARG A N 1
ATOM 638 C CA . ARG A 1 77 ? 9.572 -8.772 1.164 1.00 95.75 77 ARG A CA 1
ATOM 639 C C . ARG A 1 77 ? 9.208 -10.231 1.421 1.00 95.75 77 ARG A C 1
ATOM 641 O O . ARG A 1 77 ? 9.170 -11.009 0.476 1.00 95.75 77 ARG A O 1
ATOM 648 N N . ALA A 1 78 ? 8.827 -10.593 2.649 1.00 94.62 78 ALA A N 1
ATOM 649 C CA . ALA A 1 78 ? 8.370 -11.954 2.952 1.00 94.62 78 ALA A CA 1
ATOM 650 C C . ALA A 1 78 ? 7.119 -12.346 2.141 1.00 94.62 78 ALA A C 1
ATOM 652 O O . ALA A 1 78 ? 6.864 -13.529 1.913 1.00 94.62 78 ALA A O 1
ATOM 653 N N . VAL A 1 79 ? 6.351 -11.350 1.686 1.00 96.44 79 VAL A N 1
ATOM 654 C CA . VAL A 1 79 ? 5.205 -11.539 0.797 1.00 96.44 79 VAL A CA 1
ATOM 655 C C . VAL A 1 79 ? 5.615 -11.442 -0.670 1.00 96.44 79 VAL A C 1
ATOM 657 O O . VAL A 1 79 ? 5.252 -12.315 -1.459 1.00 96.44 79 VAL A O 1
ATOM 660 N N . THR A 1 80 ? 6.342 -10.394 -1.065 1.00 95.88 80 THR A N 1
ATOM 661 C CA . THR A 1 80 ? 6.619 -10.120 -2.484 1.00 95.88 80 THR A CA 1
ATOM 662 C C . THR A 1 80 ? 7.622 -11.095 -3.099 1.00 95.88 80 THR A C 1
ATOM 664 O O . THR A 1 80 ? 7.424 -11.488 -4.250 1.00 95.88 80 THR A O 1
ATOM 667 N N . ASP A 1 81 ? 8.596 -11.595 -2.330 1.00 95.25 81 ASP A N 1
ATOM 668 C CA . ASP A 1 81 ? 9.540 -12.639 -2.768 1.00 95.25 81 ASP A CA 1
ATOM 669 C C . ASP A 1 81 ? 8.823 -13.972 -3.076 1.00 95.25 81 ASP A C 1
ATOM 671 O O . ASP A 1 81 ? 9.296 -14.812 -3.848 1.00 95.25 81 ASP A O 1
ATOM 675 N N . HIS A 1 82 ? 7.634 -14.172 -2.500 1.00 93.56 82 HIS A N 1
ATOM 676 C CA . HIS A 1 82 ? 6.800 -15.360 -2.681 1.00 93.56 82 HIS A CA 1
ATOM 677 C C . HIS A 1 82 ? 5.394 -15.016 -3.186 1.00 93.56 82 HIS A C 1
ATOM 679 O O . HIS A 1 82 ? 4.428 -15.721 -2.885 1.00 93.56 82 HIS A O 1
ATOM 685 N N . CYS A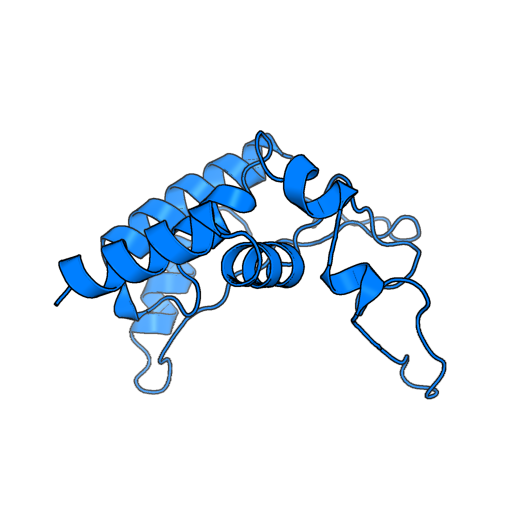 1 83 ? 5.285 -13.953 -3.990 1.00 94.31 83 CYS A N 1
ATOM 686 C CA . CYS A 1 83 ? 4.016 -13.363 -4.403 1.00 94.31 83 CYS A CA 1
ATOM 687 C C . CYS A 1 83 ? 3.057 -14.389 -5.034 1.00 94.31 83 CYS A C 1
ATOM 689 O O . CYS A 1 83 ? 3.227 -14.826 -6.176 1.00 94.31 83 CYS A O 1
ATOM 691 N N . VAL A 1 84 ? 2.000 -14.748 -4.297 1.00 91.56 84 VAL A N 1
ATOM 692 C CA . VAL A 1 84 ? 0.953 -15.668 -4.775 1.00 91.56 84 VAL A CA 1
ATOM 693 C C . VAL A 1 84 ? 0.192 -15.053 -5.948 1.00 91.56 84 VAL A C 1
ATOM 695 O O . VAL A 1 84 ? -0.165 -15.766 -6.884 1.00 91.56 84 VAL A O 1
ATOM 698 N N . PHE A 1 85 ? -0.009 -13.731 -5.932 1.00 93.12 85 PHE A N 1
ATOM 699 C CA . PHE A 1 85 ? -0.696 -13.022 -7.008 1.00 93.12 85 PHE A CA 1
ATOM 700 C C . PHE A 1 85 ? 0.058 -13.157 -8.333 1.00 93.12 85 PHE A C 1
ATOM 702 O O . PHE A 1 85 ? -0.551 -13.527 -9.326 1.00 93.12 85 PHE A O 1
ATOM 709 N N . ALA A 1 86 ? 1.384 -13.000 -8.344 1.00 92.25 86 ALA A N 1
ATOM 710 C CA . ALA A 1 86 ? 2.178 -13.180 -9.562 1.00 92.25 86 ALA A CA 1
ATOM 711 C C . ALA A 1 86 ? 2.094 -14.610 -10.135 1.00 92.25 86 ALA A C 1
ATOM 713 O O . ALA A 1 86 ? 2.206 -14.814 -11.336 1.00 92.25 86 ALA A O 1
ATOM 714 N N . LYS A 1 87 ? 1.860 -15.614 -9.279 1.00 88.56 87 LYS A N 1
ATOM 715 C CA . LYS A 1 87 ? 1.741 -17.023 -9.691 1.00 88.56 87 LYS A CA 1
ATOM 716 C C . LYS A 1 87 ? 0.341 -17.412 -10.170 1.00 88.56 87 LYS A C 1
ATOM 718 O O . LYS A 1 87 ? 0.188 -18.442 -10.820 1.00 88.56 87 LYS A O 1
ATOM 723 N N . ARG A 1 88 ? -0.693 -16.670 -9.765 1.00 87.12 88 ARG A N 1
ATOM 724 C CA . ARG A 1 88 ? -2.104 -17.070 -9.933 1.00 87.12 88 ARG A CA 1
ATOM 725 C C . ARG A 1 88 ? -2.924 -16.084 -10.756 1.00 87.12 88 ARG A C 1
ATOM 727 O O . ARG A 1 88 ? -3.946 -16.476 -11.309 1.00 87.12 88 ARG A O 1
ATOM 734 N N . ALA A 1 89 ? -2.506 -14.826 -10.832 1.00 86.75 89 ALA A N 1
ATOM 735 C CA . ALA A 1 89 ? -3.209 -13.807 -11.585 1.00 86.75 89 ALA A CA 1
ATOM 736 C C . ALA A 1 89 ? -3.029 -14.007 -13.088 1.00 86.75 89 ALA A C 1
ATOM 738 O O . ALA A 1 89 ? -1.976 -14.422 -13.568 1.00 86.75 89 ALA A O 1
ATOM 739 N N . SER A 1 90 ? -4.063 -13.647 -13.837 1.00 90.38 90 SER A N 1
ATOM 740 C CA . SER A 1 90 ? -3.959 -13.404 -15.270 1.00 90.38 90 SER A CA 1
ATOM 741 C C . SER A 1 90 ? -4.486 -12.006 -15.536 1.00 90.38 90 SER A C 1
ATOM 743 O O . SER A 1 90 ? -5.562 -11.647 -15.065 1.00 90.38 90 SER A O 1
ATOM 745 N N . ALA A 1 91 ? -3.696 -11.213 -16.245 1.00 92.88 91 ALA A N 1
ATOM 746 C CA . ALA A 1 91 ? -4.06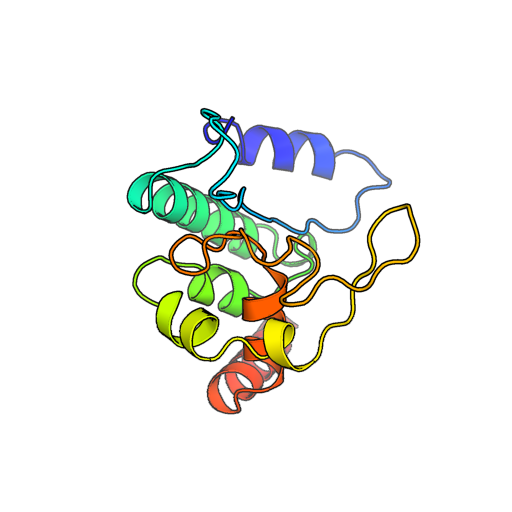1 -9.875 -16.669 1.00 92.88 91 ALA A CA 1
ATOM 747 C C . ALA A 1 91 ? -3.732 -9.729 -18.150 1.00 92.88 91 ALA A C 1
ATOM 749 O O . ALA A 1 91 ? -2.817 -10.385 -18.651 1.00 92.88 91 ALA A O 1
ATOM 750 N N . PHE A 1 92 ? -4.473 -8.863 -18.824 1.00 93.75 92 PHE A N 1
ATOM 751 C CA . PHE A 1 92 ? -4.344 -8.611 -20.249 1.00 93.75 92 PHE A CA 1
ATOM 752 C C . PHE A 1 92 ? -4.190 -7.109 -20.468 1.00 93.75 92 PHE A C 1
ATOM 754 O O . PHE A 1 92 ? -4.676 -6.309 -19.665 1.00 93.75 92 PHE A O 1
ATOM 761 N N . ASP A 1 93 ? -3.453 -6.732 -21.501 1.00 91.69 93 ASP A N 1
ATOM 762 C CA . ASP A 1 93 ? -3.374 -5.348 -21.952 1.00 91.69 93 ASP A CA 1
ATOM 763 C C . ASP A 1 93 ? -4.622 -4.964 -22.784 1.00 91.69 93 ASP A C 1
ATOM 765 O O . ASP A 1 93 ? -5.484 -5.817 -23.031 1.00 91.69 93 ASP A O 1
ATOM 769 N N . PRO A 1 94 ? -4.762 -3.696 -23.218 1.00 94.12 94 PRO A N 1
ATOM 770 C CA . PRO A 1 94 ? -5.907 -3.268 -24.025 1.00 94.12 94 PRO A CA 1
ATOM 771 C C . PRO A 1 94 ? -6.062 -4.001 -25.367 1.00 94.12 94 PRO A C 1
ATOM 773 O O . PRO A 1 94 ? -7.151 -3.987 -25.933 1.00 94.12 94 PRO A O 1
ATOM 776 N N . MET A 1 95 ? -5.004 -4.648 -25.866 1.00 96.56 95 MET A N 1
ATOM 777 C CA . MET A 1 95 ? -5.025 -5.448 -27.094 1.00 96.56 95 MET A CA 1
ATOM 778 C C . MET A 1 95 ? -5.370 -6.921 -26.830 1.00 96.56 95 MET A C 1
ATOM 780 O O . MET A 1 95 ? -5.402 -7.725 -27.760 1.00 96.56 95 MET A O 1
ATOM 784 N N . GLY A 1 96 ? -5.630 -7.292 -25.573 1.00 94.62 96 GLY A N 1
ATOM 785 C CA . GLY A 1 96 ? -5.907 -8.667 -25.172 1.00 94.62 96 GLY A CA 1
ATOM 786 C C . GLY A 1 96 ? -4.653 -9.536 -25.053 1.00 94.62 96 GLY A C 1
ATOM 787 O O . GLY A 1 96 ? -4.771 -10.751 -24.888 1.00 94.62 96 GLY A O 1
ATOM 788 N N . VAL A 1 97 ? -3.452 -8.953 -25.104 1.00 94.25 97 VAL A N 1
ATOM 789 C CA . VAL A 1 97 ? -2.202 -9.694 -24.909 1.00 94.25 97 VAL A CA 1
ATOM 790 C C . VAL A 1 97 ? -1.989 -9.924 -23.418 1.00 94.25 97 VAL A C 1
ATOM 792 O O . VAL A 1 97 ? -2.114 -9.017 -22.592 1.00 94.25 97 VAL A O 1
ATOM 795 N N . ARG A 1 98 ? -1.674 -11.166 -23.047 1.00 92.50 98 ARG A N 1
ATOM 796 C CA . ARG A 1 98 ? -1.458 -11.541 -21.648 1.00 92.50 98 ARG A CA 1
ATOM 797 C C . ARG A 1 98 ? -0.194 -10.876 -21.095 1.00 92.50 98 ARG A C 1
ATOM 799 O O . ARG A 1 98 ? 0.884 -11.008 -21.663 1.00 92.50 98 ARG A O 1
ATOM 806 N N . LYS A 1 99 ? -0.312 -10.237 -19.931 1.00 91.56 99 LYS A N 1
ATOM 807 C CA . LYS A 1 99 ? 0.815 -9.705 -19.151 1.00 91.56 99 LYS A CA 1
ATOM 808 C C . LYS A 1 99 ? 1.495 -10.853 -18.393 1.00 91.56 99 LYS A C 1
ATOM 810 O O . LYS A 1 99 ? 0.798 -11.648 -17.766 1.00 91.56 99 LYS A O 1
ATOM 815 N N . GLU A 1 100 ? 2.829 -10.945 -18.412 1.00 85.94 100 GLU A N 1
ATOM 816 C CA . GLU A 1 100 ? 3.513 -12.155 -17.908 1.00 85.94 100 GLU A CA 1
ATOM 817 C C . GLU A 1 100 ? 3.599 -12.245 -16.369 1.00 85.94 100 GLU A C 1
ATOM 819 O O . GLU A 1 100 ? 3.608 -13.351 -15.835 1.00 85.94 100 GLU A O 1
ATOM 824 N N . LYS A 1 101 ? 3.632 -11.116 -15.640 1.00 87.88 101 LYS A N 1
ATOM 825 C CA . LYS A 1 101 ? 3.830 -11.093 -14.172 1.00 87.88 101 LYS A CA 1
ATOM 826 C C . LYS A 1 101 ? 2.554 -10.862 -13.359 1.00 87.88 101 LYS A C 1
ATOM 828 O O . LYS A 1 101 ? 2.221 -11.642 -12.478 1.00 87.88 101 LYS A O 1
ATOM 833 N N . CYS A 1 102 ? 1.873 -9.739 -13.579 1.00 93.12 102 CYS A N 1
ATOM 834 C CA . CYS A 1 102 ? 0.657 -9.343 -12.861 1.00 93.12 102 CYS A CA 1
ATOM 835 C C . CYS A 1 102 ? -0.067 -8.225 -13.628 1.00 93.12 102 CYS A C 1
ATOM 837 O O . CYS A 1 102 ? 0.334 -7.861 -14.736 1.00 93.12 102 CYS A O 1
ATOM 839 N N . MET A 1 103 ? -1.094 -7.621 -13.021 1.00 92.69 103 MET A N 1
ATOM 840 C CA . MET A 1 103 ? -1.818 -6.494 -13.622 1.00 92.69 103 MET A CA 1
ATOM 841 C C . MET A 1 103 ? -0.949 -5.264 -13.903 1.00 92.69 103 MET A C 1
ATOM 843 O O . MET A 1 103 ? -1.278 -4.488 -14.793 1.00 92.69 103 MET A O 1
ATOM 847 N N . LEU A 1 104 ? 0.188 -5.112 -13.218 1.00 92.38 104 LEU A N 1
ATOM 848 C CA . LEU A 1 104 ? 1.159 -4.043 -13.470 1.00 92.38 104 LEU A CA 1
ATOM 849 C C . LEU A 1 104 ? 2.125 -4.401 -14.611 1.00 92.38 104 LEU A C 1
ATOM 851 O O . LEU A 1 104 ? 2.523 -3.532 -15.379 1.00 92.38 104 LEU A O 1
ATOM 855 N N . GLY A 1 105 ? 2.376 -5.691 -14.842 1.00 91.69 105 GLY A N 1
ATOM 856 C CA . GLY A 1 105 ? 3.252 -6.192 -15.906 1.00 91.69 105 GLY A CA 1
ATOM 857 C C . GLY A 1 105 ? 4.674 -6.475 -15.430 1.00 91.69 105 GLY A C 1
ATOM 858 O O . GLY A 1 105 ? 4.988 -6.389 -14.245 1.00 91.69 105 GLY A O 1
ATOM 859 N N . ASN A 1 106 ? 5.542 -6.863 -16.362 1.00 91.56 106 ASN A N 1
ATOM 860 C CA . ASN A 1 106 ? 6.858 -7.432 -16.034 1.00 91.56 106 ASN A CA 1
ATOM 861 C C . ASN A 1 106 ? 7.831 -6.427 -15.440 1.00 91.56 106 ASN A C 1
ATOM 863 O O . ASN A 1 106 ? 8.665 -6.790 -14.615 1.00 91.56 106 ASN A O 1
ATOM 867 N N . LYS A 1 107 ? 7.660 -5.171 -15.847 1.00 94.12 107 LYS A N 1
ATOM 868 C CA . LYS A 1 107 ? 8.464 -4.021 -15.447 1.00 94.12 107 LYS A CA 1
ATOM 869 C C . LYS A 1 107 ? 8.094 -3.459 -14.077 1.00 94.12 107 LYS A C 1
ATOM 871 O O . LYS A 1 107 ? 8.683 -2.474 -13.662 1.00 94.12 107 LYS A O 1
ATOM 876 N N . ALA A 1 108 ? 7.138 -4.069 -13.377 1.00 94.62 108 ALA A N 1
ATOM 877 C CA . ALA A 1 108 ? 6.814 -3.690 -12.012 1.00 94.62 108 ALA A CA 1
ATOM 878 C C . ALA A 1 108 ? 7.937 -4.082 -11.041 1.00 94.62 108 ALA A C 1
ATOM 880 O O . ALA A 1 108 ? 8.327 -5.259 -10.967 1.00 94.62 108 ALA A O 1
ATOM 881 N N . ASP A 1 109 ? 8.386 -3.104 -10.255 1.00 94.56 109 ASP A N 1
ATOM 882 C CA . ASP A 1 109 ? 9.357 -3.290 -9.184 1.00 94.56 109 ASP A CA 1
ATOM 883 C C . ASP A 1 109 ? 8.699 -3.997 -7.988 1.00 94.56 109 ASP A C 1
ATOM 885 O O . ASP A 1 109 ? 7.934 -3.419 -7.212 1.00 94.56 109 ASP A O 1
ATOM 889 N N . CYS A 1 110 ? 9.000 -5.287 -7.833 1.00 94.44 110 CYS A N 1
ATOM 890 C CA . CYS A 1 110 ? 8.450 -6.097 -6.750 1.00 94.44 110 CYS A CA 1
ATOM 891 C C . CYS A 1 110 ? 9.089 -5.814 -5.382 1.00 94.44 110 CYS A C 1
ATOM 893 O O . CYS A 1 110 ? 8.463 -6.122 -4.366 1.00 94.44 110 CYS A O 1
ATOM 895 N N . ASN A 1 111 ? 10.281 -5.211 -5.334 1.00 93.56 111 ASN A N 1
ATOM 896 C CA . ASN A 1 111 ? 10.920 -4.827 -4.073 1.00 93.56 111 ASN A CA 1
ATOM 897 C C . ASN A 1 111 ? 10.205 -3.629 -3.447 1.00 93.56 111 ASN A C 1
ATOM 899 O O . ASN A 1 111 ? 10.102 -3.542 -2.228 1.00 93.56 111 ASN A O 1
ATOM 903 N N . ARG A 1 112 ? 9.659 -2.746 -4.289 1.00 94.31 112 ARG A N 1
ATOM 904 C CA . ARG A 1 112 ? 8.860 -1.574 -3.899 1.00 94.31 112 ARG A CA 1
ATOM 905 C C . ARG A 1 112 ? 7.376 -1.741 -4.241 1.00 94.31 112 ARG A C 1
ATOM 907 O O . ARG A 1 112 ? 6.689 -0.765 -4.523 1.00 94.31 112 ARG A O 1
ATOM 914 N N . CYS A 1 113 ? 6.864 -2.975 -4.215 1.00 95.81 113 CYS A N 1
ATOM 915 C CA . CYS A 1 113 ? 5.471 -3.239 -4.574 1.00 95.81 113 CYS A CA 1
ATOM 916 C C . CYS A 1 113 ? 4.507 -2.489 -3.640 1.00 95.81 113 CYS A C 1
ATOM 918 O O . CYS A 1 113 ? 4.549 -2.670 -2.422 1.00 95.81 113 CYS A O 1
ATOM 920 N N . GLY A 1 114 ? 3.647 -1.657 -4.225 1.00 95.81 114 GLY A N 1
ATOM 921 C CA . GLY A 1 114 ? 2.623 -0.879 -3.530 1.00 95.81 114 GLY A CA 1
ATOM 922 C C . GLY A 1 114 ? 1.208 -1.451 -3.644 1.00 95.81 114 GLY A C 1
ATOM 923 O O . GLY A 1 114 ? 0.321 -1.023 -2.911 1.00 95.81 114 GLY A O 1
ATOM 924 N N . CYS A 1 115 ? 1.000 -2.440 -4.518 1.00 95.75 115 CYS A N 1
ATOM 925 C CA . CYS A 1 115 ? -0.283 -3.121 -4.676 1.00 95.75 115 CYS A CA 1
ATOM 926 C C . CYS A 1 115 ? -0.622 -3.954 -3.428 1.00 95.75 115 CYS A C 1
ATOM 928 O O . CYS A 1 115 ? 0.181 -4.768 -2.981 1.00 95.75 115 CYS A O 1
ATOM 930 N N . VAL A 1 116 ? -1.835 -3.804 -2.909 1.00 96.81 116 VAL A N 1
ATOM 931 C CA . VAL A 1 116 ? -2.386 -4.465 -1.723 1.00 96.81 116 VAL A CA 1
ATOM 932 C C . VAL A 1 116 ? -2.715 -5.933 -1.976 1.00 96.81 116 VAL A C 1
ATOM 934 O O . VAL A 1 116 ? -2.687 -6.748 -1.054 1.00 96.81 116 VAL A O 1
ATOM 937 N N . VAL A 1 117 ? -3.007 -6.302 -3.227 1.00 95.25 117 VAL A N 1
ATOM 938 C CA . VAL A 1 117 ? -3.522 -7.631 -3.591 1.00 95.25 117 VAL A CA 1
ATOM 939 C C . VAL A 1 117 ? -2.579 -8.771 -3.174 1.00 95.25 117 VAL A C 1
ATOM 941 O O . VAL A 1 117 ? -3.067 -9.717 -2.549 1.00 95.25 117 VAL A O 1
ATOM 944 N N . PRO A 1 118 ? -1.249 -8.713 -3.417 1.00 95.56 118 PRO A N 1
ATOM 945 C CA . PRO A 1 118 ? -0.305 -9.696 -2.884 1.00 95.56 118 PRO A CA 1
ATOM 946 C C . PRO A 1 118 ? -0.426 -9.914 -1.369 1.00 95.56 118 PRO A C 1
ATOM 948 O O . PRO A 1 118 ? -0.469 -11.057 -0.914 1.00 95.56 118 PRO A O 1
ATOM 951 N N . PHE A 1 119 ? -0.530 -8.833 -0.594 1.00 96.88 119 PHE A N 1
ATOM 952 C CA . PHE A 1 119 ? -0.604 -8.867 0.870 1.00 96.88 119 PHE A CA 1
ATOM 953 C C . PHE A 1 119 ? -1.957 -9.376 1.365 1.00 96.88 119 PHE A C 1
ATOM 955 O O . PHE A 1 119 ? -2.020 -10.174 2.302 1.00 96.88 119 PHE A O 1
ATOM 962 N N . TYR A 1 120 ? -3.039 -8.979 0.695 1.00 95.38 120 TYR A N 1
ATOM 963 C CA . TYR A 1 120 ? -4.375 -9.493 0.964 1.00 95.38 120 TYR A CA 1
ATOM 964 C C . TYR A 1 120 ? -4.440 -11.006 0.720 1.00 95.38 120 TYR A C 1
ATOM 966 O O . TYR A 1 120 ? -4.814 -11.756 1.621 1.00 95.38 120 TYR A O 1
ATOM 974 N N . MET A 1 121 ? -3.981 -11.485 -0.440 1.00 94.25 121 MET A N 1
ATOM 975 C CA . MET A 1 121 ? -3.932 -12.921 -0.742 1.00 94.25 121 MET A CA 1
ATOM 976 C C . MET A 1 121 ? -3.040 -13.697 0.229 1.00 94.25 121 MET A C 1
ATOM 978 O O . MET A 1 121 ? -3.399 -14.799 0.650 1.00 94.25 121 MET A O 1
ATOM 982 N N . TYR A 1 122 ? -1.896 -13.132 0.619 1.00 93.69 122 TYR A N 1
ATOM 983 C CA . TYR A 1 122 ? -1.046 -13.732 1.645 1.00 93.69 122 TYR A CA 1
ATOM 984 C C . TYR A 1 122 ? -1.808 -13.889 2.964 1.00 93.69 122 TYR A C 1
ATOM 986 O O . TYR A 1 122 ? -1.802 -14.963 3.562 1.00 93.69 122 TYR A O 1
ATOM 994 N N . SER A 1 123 ? -2.553 -12.858 3.375 1.00 92.00 123 SER A N 1
ATOM 995 C CA . SER A 1 123 ? -3.339 -12.891 4.613 1.00 92.00 123 SER A CA 1
ATOM 996 C C . SER A 1 123 ? -4.447 -13.950 4.631 1.00 92.00 123 SER A C 1
ATOM 998 O O . SER A 1 123 ? -4.829 -14.401 5.709 1.00 92.00 123 SER A O 1
ATOM 1000 N N . LEU A 1 124 ? -4.926 -14.375 3.455 1.00 88.31 124 LEU A N 1
ATOM 1001 C CA . LEU A 1 124 ? -5.945 -15.418 3.299 1.00 88.31 124 LEU A CA 1
ATOM 1002 C C . LEU A 1 124 ? -5.367 -16.833 3.187 1.00 88.31 124 LEU A C 1
ATOM 1004 O O . LEU A 1 124 ? -6.078 -17.809 3.410 1.00 88.31 124 LEU A O 1
ATOM 1008 N N . THR A 1 125 ? -4.098 -16.958 2.805 1.00 85.81 125 THR A N 1
ATOM 1009 C CA . THR A 1 125 ? -3.468 -18.255 2.512 1.00 85.81 125 THR A CA 1
ATOM 1010 C C . THR A 1 125 ? -2.476 -18.684 3.591 1.00 85.81 125 THR A C 1
ATOM 1012 O O . THR A 1 125 ? -2.237 -19.879 3.776 1.00 85.81 125 THR A O 1
ATOM 1015 N N . HIS A 1 126 ? -1.920 -17.737 4.348 1.00 84.56 126 HIS A N 1
ATOM 1016 C CA . HIS A 1 126 ? -0.948 -18.012 5.395 1.00 84.56 126 HIS A CA 1
ATOM 1017 C C . HIS A 1 126 ? -1.639 -18.259 6.746 1.00 84.56 126 HIS A C 1
ATOM 1019 O O . HIS A 1 126 ? -2.165 -17.332 7.365 1.00 84.56 126 HIS A O 1
ATOM 1025 N N . LYS A 1 127 ? -1.624 -19.517 7.221 1.00 80.62 127 LYS A N 1
ATOM 1026 C CA . LYS A 1 127 ? -2.389 -19.979 8.403 1.00 80.62 127 LYS A CA 1
ATOM 1027 C C . LYS A 1 127 ? -2.272 -19.064 9.637 1.00 80.62 127 LYS A C 1
ATOM 1029 O O . LYS A 1 127 ? -3.320 -18.719 10.180 1.00 80.62 127 LYS A O 1
ATOM 1034 N N . PRO A 1 128 ? -1.073 -18.620 10.072 1.00 78.75 128 PRO A N 1
ATOM 1035 C CA . PRO A 1 128 ? -0.957 -17.701 11.208 1.00 78.75 128 PRO A CA 1
ATOM 1036 C C . PRO A 1 128 ? -1.735 -16.394 11.016 1.00 78.75 128 PRO A C 1
ATOM 1038 O O . PRO A 1 128 ? -2.402 -15.920 11.935 1.00 78.75 128 PRO A O 1
ATOM 1041 N N . THR A 1 129 ? -1.690 -15.815 9.813 1.00 73.31 129 THR A N 1
ATOM 1042 C CA . THR A 1 129 ? -2.404 -14.571 9.507 1.00 73.31 129 THR A CA 1
ATOM 1043 C C . THR A 1 129 ? -3.913 -14.790 9.453 1.00 73.31 129 THR A C 1
ATOM 1045 O O . THR A 1 129 ? -4.653 -13.981 10.008 1.00 73.31 129 THR A O 1
ATOM 1048 N N . VAL A 1 130 ? -4.363 -15.906 8.871 1.00 80.00 130 VAL A N 1
ATOM 1049 C CA . VAL A 1 130 ? -5.784 -16.283 8.826 1.00 80.00 130 VAL A CA 1
ATOM 1050 C C . VAL A 1 130 ? -6.360 -16.410 10.236 1.00 80.00 130 VAL A C 1
ATOM 1052 O O . VAL A 1 130 ? -7.371 -15.780 10.539 1.00 80.00 130 VAL A O 1
ATOM 1055 N N . ILE A 1 131 ? -5.692 -17.169 11.114 1.00 78.69 131 ILE A N 1
ATOM 1056 C CA . ILE A 1 131 ? -6.124 -17.372 12.507 1.00 78.69 131 ILE A CA 1
ATOM 1057 C C . ILE A 1 131 ? -6.240 -16.024 13.227 1.00 78.69 131 ILE A C 1
ATOM 1059 O O . ILE A 1 131 ? -7.267 -15.737 13.842 1.00 78.69 131 ILE A O 1
ATOM 1063 N N . ARG A 1 132 ? -5.224 -15.163 13.089 1.00 80.75 132 ARG A N 1
ATOM 1064 C CA . ARG A 1 132 ? -5.218 -13.818 13.677 1.00 80.75 132 ARG A CA 1
ATOM 1065 C C . ARG A 1 132 ? -6.382 -12.957 13.179 1.00 80.75 132 ARG A C 1
ATOM 1067 O O . ARG A 1 132 ? -7.025 -12.279 13.975 1.00 80.75 132 ARG A O 1
ATOM 1074 N N . ASN A 1 133 ? -6.679 -12.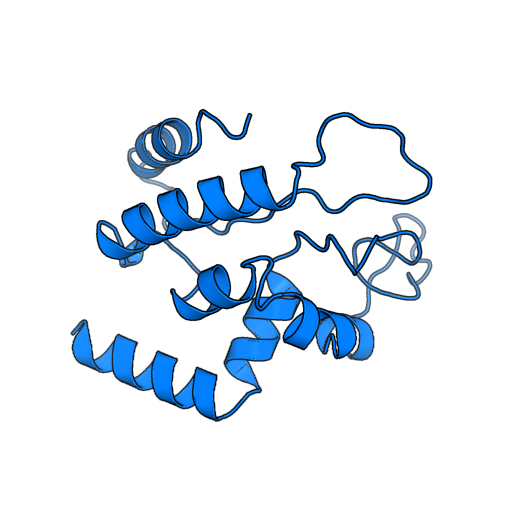992 11.882 1.00 79.44 133 ASN A N 1
ATOM 1075 C CA . ASN A 1 133 ? -7.764 -12.200 11.299 1.00 79.44 133 ASN A CA 1
ATOM 1076 C C . ASN A 1 133 ? -9.144 -12.675 11.754 1.00 79.44 133 ASN A C 1
ATOM 1078 O O . ASN A 1 133 ? -10.011 -11.849 12.036 1.00 79.44 133 ASN A O 1
ATOM 1082 N N . VAL A 1 134 ? -9.343 -13.991 11.865 1.00 80.12 134 VAL A N 1
ATOM 1083 C CA . VAL A 1 134 ? -10.581 -14.564 12.407 1.00 80.12 134 VAL A CA 1
ATOM 1084 C C . VAL A 1 134 ? -10.762 -14.159 13.871 1.00 80.12 134 VAL A C 1
ATOM 1086 O O . VAL A 1 134 ? -11.830 -13.666 14.230 1.00 80.12 134 VAL A O 1
ATOM 1089 N N . TRP A 1 135 ? -9.713 -14.286 14.690 1.00 80.81 135 TRP A N 1
ATOM 1090 C CA . TRP A 1 135 ? -9.747 -13.881 16.098 1.00 80.81 135 TRP A CA 1
ATOM 1091 C C . TRP A 1 135 ? -10.103 -12.398 16.266 1.00 80.81 135 TRP A C 1
ATOM 1093 O O . TRP A 1 135 ? -11.030 -12.058 17.001 1.00 80.81 135 TRP A O 1
ATOM 1103 N N . ASN A 1 136 ? -9.436 -11.514 15.518 1.00 80.06 136 ASN A N 1
ATOM 1104 C CA . ASN A 1 136 ? -9.698 -10.075 15.567 1.00 80.06 136 ASN A CA 1
ATOM 1105 C C . ASN A 1 136 ? -11.149 -9.731 15.194 1.00 80.06 136 ASN A C 1
ATOM 1107 O O . ASN A 1 136 ? -11.746 -8.850 15.805 1.00 80.06 136 ASN A O 1
ATOM 1111 N N . LYS A 1 137 ? -11.743 -10.432 14.217 1.00 79.50 137 LYS A N 1
ATOM 1112 C CA . LYS A 1 137 ? -13.148 -10.218 13.826 1.00 79.50 137 LYS A CA 1
ATOM 1113 C C . LYS A 1 137 ? -14.139 -10.671 14.893 1.00 79.50 137 LYS A C 1
ATOM 1115 O O . LYS A 1 137 ? -15.190 -10.052 15.021 1.00 79.50 137 LYS A O 1
ATOM 1120 N N . LEU A 1 138 ? -13.820 -11.729 15.637 1.00 78.31 138 LEU A N 1
ATOM 1121 C CA . LEU A 1 138 ? -14.652 -12.202 16.745 1.00 78.31 138 LEU A CA 1
ATOM 1122 C C . LEU A 1 138 ? -14.569 -11.269 17.959 1.00 78.31 138 LEU A C 1
ATOM 1124 O O . LEU A 1 138 ? -15.581 -11.059 18.609 1.00 78.31 138 LEU A O 1
ATOM 1128 N N . SER A 1 139 ? -13.404 -10.669 18.216 1.00 73.00 139 SER A N 1
ATOM 1129 C CA . SER A 1 139 ? -13.196 -9.728 19.328 1.00 73.00 139 SER A CA 1
ATOM 1130 C C . SER A 1 139 ? -13.774 -8.322 19.094 1.00 73.00 139 SER A C 1
ATOM 1132 O O . SER A 1 139 ? -13.812 -7.528 20.030 1.00 73.00 139 SER A O 1
ATOM 1134 N N . LEU A 1 140 ? -14.150 -7.982 17.856 1.00 60.28 140 LEU A N 1
ATOM 1135 C CA . LEU A 1 140 ? -14.737 -6.686 17.473 1.00 60.28 140 LEU A CA 1
ATOM 1136 C C . LEU A 1 140 ? -16.277 -6.725 17.374 1.00 60.28 140 LEU A C 1
ATOM 1138 O O . LEU A 1 140 ? -16.880 -5.727 16.968 1.00 60.28 140 LEU A O 1
ATOM 1142 N N . LYS A 1 141 ? -16.895 -7.870 17.687 1.00 48.59 141 LYS A N 1
ATOM 1143 C CA . LYS A 1 141 ? -18.340 -8.018 17.905 1.00 48.59 141 LYS A CA 1
ATOM 1144 C C . LYS A 1 141 ? -18.646 -7.919 19.391 1.00 48.59 141 LYS A C 1
ATOM 1146 O O . LYS A 1 141 ? -19.718 -7.356 19.691 1.00 48.59 141 LYS A O 1
#

Secondary structure (DSSP, 8-state):
-GGGHHHHHHHHHTSTT---B---PPPPBTT---S----HHHHHHHHHHHHHHHHHSGGGBSS-HHHHHHHSHHHHHHHHTT-HHHHH--EE-TTSPEESSSSS-TTB-STT---SHHHHHHHHHSHHHHHHHHHHHHHT-

Sequence (141 aa):
NHFSVETCFHEWRSHPNVKTFCVDFYTPIETLSDDLTLTMEERDAVLERLLKLKDAYPRYFAIDRSVLELMHSSRSRAVTDHCVFAKRASAFDPMGVRKEKCMLGNKADCNRCGCVVPFYMYSLTHKPTVIRNVWNKLSLK

Foldseek 3Di:
DLVCPVVVVVVQVVDPPQFADDDFADWDFQVDDDPRQDDLVSLQVSLVVVLVVCVVPVRRHPADNQLSVCLRLVRVCVQLVVQPQQVPAWAADPVRHTANGHNVHDRTDSNRGGDSVSSRVCLCPPVVSVVVRVVVVVVVD

pLDDT: mean 91.8, std 7.35, range [48.59, 97.94]

Radius of gyration: 15.95 Å; Cα contacts (8 Å, |Δi|>4): 149; chains: 1; bounding box: 35×35×46 Å

Solvent-accessible surface area (backbone atoms only — not comparable to full-atom values): 8321 Å² total; per-residue (Å²): 116,85,89,45,55,67,58,52,50,59,58,50,63,69,38,93,83,53,67,59,44,83,77,68,48,63,51,48,39,78,91,62,91,76,89,74,60,68,54,62,67,56,48,38,57,45,45,55,52,50,50,53,48,40,70,78,41,55,78,43,38,75,62,59,73,68,32,60,57,36,62,29,66,97,41,26,55,79,43,47,82,62,33,58,43,50,76,68,54,83,28,60,48,98,87,66,50,73,36,83,32,27,85,81,27,73,52,45,38,60,92,56,57,21,64,44,61,42,34,47,54,45,39,72,68,37,65,74,47,36,55,52,52,53,50,55,58,62,74,74,108

Nearest PDB structures (foldseek):
  8cgf-assembly1_A  TM=2.019E-01  e=8.876E+00  Homo sapiens